Protein AF-A0AAJ4SG45-F1 (afdb_monomer)

Solvent-accessible surface area (backbone atoms only — not comparable to full-atom values): 6885 Å² total; per-residue (Å²): 107,72,67,54,49,76,38,44,65,58,52,51,52,53,49,50,54,51,49,50,54,50,52,58,59,45,56,76,80,43,56,72,70,58,48,49,66,66,44,48,61,58,52,53,54,48,51,53,52,52,51,50,48,47,28,74,75,44,30,73,44,46,67,62,42,49,54,52,51,50,54,53,52,51,54,46,51,52,36,50,51,52,29,53,54,33,42,75,75,33,97,87,46,52,52,61,65,37,58,52,49,43,56,51,51,54,53,54,48,51,56,50,38,60,72,73,34,36,57,73,83,76,78,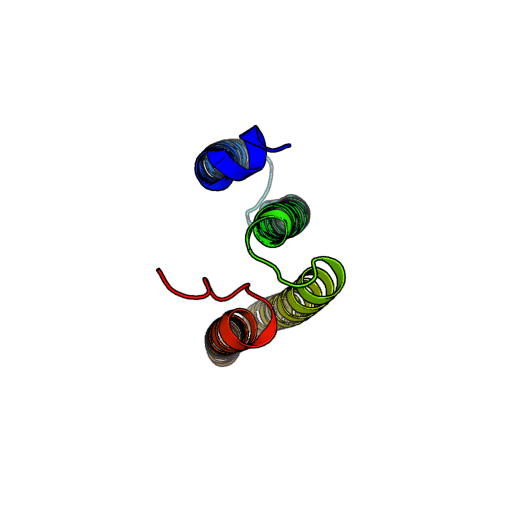131

Structure (mmCIF, N/CA/C/O backbone):
data_AF-A0AAJ4SG45-F1
#
_entry.id   AF-A0AAJ4SG45-F1
#
loop_
_atom_site.group_PDB
_atom_site.id
_atom_site.type_symbol
_atom_site.label_atom_id
_atom_site.label_alt_id
_atom_site.label_comp_id
_atom_site.label_asym_id
_atom_site.label_entity_id
_atom_site.label_seq_id
_atom_site.pdbx_PDB_ins_code
_atom_site.Cartn_x
_atom_site.Cartn_y
_atom_site.Cartn_z
_atom_site.occupancy
_atom_site.B_iso_or_equiv
_atom_site.auth_seq_id
_atom_site.auth_comp_id
_atom_site.auth_asym_id
_atom_site.auth_atom_id
_atom_site.pdbx_PDB_model_num
ATOM 1 N N . MET A 1 1 ? -20.850 8.122 1.805 1.00 72.38 1 MET A N 1
ATOM 2 C CA . MET A 1 1 ? -19.739 7.637 2.663 1.00 72.38 1 MET A CA 1
ATOM 3 C C . MET A 1 1 ? -19.999 6.237 3.229 1.00 72.38 1 MET A C 1
ATOM 5 O O . MET A 1 1 ? -19.230 5.345 2.912 1.00 72.38 1 MET A O 1
ATOM 9 N N . LYS A 1 2 ? -21.105 5.985 3.954 1.00 76.31 2 LYS A N 1
ATOM 10 C CA . LYS A 1 2 ? -21.444 4.632 4.463 1.00 76.31 2 LYS A CA 1
ATOM 11 C C . LYS A 1 2 ? -21.520 3.541 3.377 1.00 76.31 2 LYS A C 1
ATOM 13 O O . LYS A 1 2 ? -21.013 2.449 3.580 1.00 76.31 2 LYS A O 1
ATOM 18 N N . GLN A 1 3 ? -22.089 3.851 2.207 1.00 78.69 3 GLN A N 1
ATOM 19 C CA . GLN A 1 3 ? -22.107 2.928 1.059 1.00 78.69 3 GLN A CA 1
ATOM 20 C C . GLN A 1 3 ? -20.704 2.625 0.501 1.00 78.69 3 GLN A C 1
ATOM 22 O O . GLN A 1 3 ? -20.449 1.494 0.112 1.00 78.69 3 GLN A O 1
ATOM 27 N N . LEU A 1 4 ? -19.788 3.605 0.495 1.00 78.31 4 LEU A N 1
ATOM 28 C CA . LEU A 1 4 ? -18.404 3.411 0.031 1.00 78.31 4 LEU A CA 1
ATOM 29 C C . LEU A 1 4 ? -17.605 2.516 0.981 1.00 78.31 4 LEU A C 1
ATOM 31 O O . LEU A 1 4 ? -16.824 1.694 0.523 1.00 78.31 4 LEU A O 1
ATOM 35 N N . ILE A 1 5 ? -17.827 2.657 2.290 1.00 80.88 5 ILE A N 1
ATOM 36 C CA . ILE A 1 5 ? -17.226 1.790 3.312 1.00 80.88 5 ILE A CA 1
ATOM 37 C C . ILE A 1 5 ? -17.750 0.356 3.147 1.00 80.88 5 ILE A C 1
ATOM 39 O O . ILE A 1 5 ? -16.961 -0.574 3.029 1.00 80.88 5 ILE A O 1
ATOM 43 N N . LYS A 1 6 ? -19.074 0.186 3.015 1.00 84.94 6 LYS A N 1
ATOM 44 C CA . LYS A 1 6 ? -19.703 -1.130 2.815 1.00 84.94 6 LYS A CA 1
ATOM 45 C C . LYS A 1 6 ? -19.234 -1.829 1.532 1.00 84.94 6 LYS A C 1
ATOM 47 O O . LYS A 1 6 ? -19.050 -3.038 1.523 1.00 84.94 6 LYS A O 1
ATOM 52 N N . ASN A 1 7 ? -19.026 -1.068 0.459 1.00 88.81 7 ASN A N 1
ATOM 53 C CA . ASN A 1 7 ? -18.599 -1.587 -0.842 1.00 88.81 7 ASN A CA 1
ATOM 54 C C . ASN A 1 7 ? -17.087 -1.417 -1.080 1.00 88.81 7 ASN A C 1
ATOM 56 O O . ASN A 1 7 ? -16.646 -1.381 -2.229 1.00 88.81 7 ASN A O 1
ATOM 60 N N . ARG A 1 8 ? -16.279 -1.294 -0.017 1.00 85.25 8 ARG A N 1
ATOM 61 C CA . ARG A 1 8 ? -14.827 -1.045 -0.092 1.00 85.25 8 ARG A CA 1
ATOM 62 C C . ARG A 1 8 ? -14.092 -2.084 -0.941 1.00 85.25 8 ARG A C 1
ATOM 64 O O . ARG A 1 8 ? -13.189 -1.733 -1.701 1.00 85.25 8 ARG A O 1
ATOM 71 N N . GLU A 1 9 ? -14.475 -3.353 -0.830 1.00 85.81 9 GLU A N 1
ATOM 72 C CA . GLU A 1 9 ? -13.885 -4.440 -1.622 1.00 85.81 9 GLU A CA 1
ATOM 73 C C . GLU A 1 9 ? -14.237 -4.316 -3.102 1.00 85.81 9 GLU A C 1
ATOM 75 O O . GLU A 1 9 ? -13.341 -4.333 -3.941 1.00 85.81 9 GLU A O 1
ATOM 80 N N . LEU A 1 10 ? -15.512 -4.073 -3.421 1.00 89.00 10 LEU A N 1
ATOM 81 C CA . LEU A 1 10 ? -15.961 -3.842 -4.794 1.00 89.00 10 LEU A CA 1
ATOM 82 C C . LEU A 1 10 ? -15.239 -2.642 -5.420 1.00 89.00 10 LEU A C 1
ATOM 84 O O . LEU A 1 10 ? -14.761 -2.728 -6.546 1.00 89.00 10 LEU A O 1
ATOM 88 N N . LEU A 1 11 ? -15.100 -1.545 -4.673 1.00 89.12 11 LEU A N 1
ATOM 89 C CA . LEU A 1 11 ? -14.363 -0.359 -5.109 1.00 89.12 11 LEU A CA 1
ATOM 90 C C . LEU A 1 11 ? -12.886 -0.676 -5.384 1.00 89.12 11 LEU A C 1
ATOM 92 O O . LEU A 1 11 ? -12.327 -0.178 -6.355 1.00 89.12 11 LEU A O 1
ATOM 96 N N . THR A 1 12 ? -12.273 -1.542 -4.573 1.00 88.69 12 THR A N 1
ATOM 97 C CA . THR A 1 12 ? -10.900 -2.018 -4.800 1.00 88.69 12 THR A CA 1
ATOM 98 C C . THR A 1 12 ? -10.801 -2.830 -6.086 1.00 88.69 12 THR A C 1
ATOM 100 O O . THR A 1 12 ? -9.911 -2.578 -6.892 1.00 88.69 12 THR A O 1
ATOM 103 N N . VAL A 1 13 ? -11.727 -3.763 -6.312 1.00 90.50 13 VAL A N 1
ATOM 104 C CA . VAL A 1 13 ? -11.753 -4.593 -7.524 1.00 90.50 13 VAL A CA 1
ATOM 105 C C . VAL A 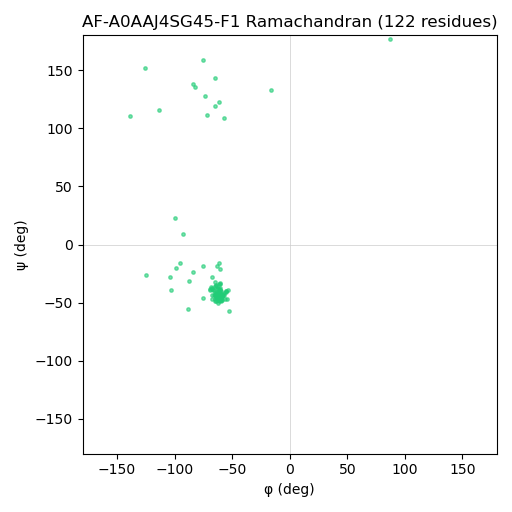1 13 ? -11.939 -3.729 -8.770 1.00 90.50 13 VAL A C 1
ATOM 107 O O . VAL A 1 13 ? -11.148 -3.826 -9.704 1.00 90.50 13 VAL A O 1
ATOM 110 N N . VAL A 1 14 ? -12.933 -2.837 -8.766 1.00 92.44 14 VAL A N 1
ATOM 111 C CA . VAL A 1 14 ? -13.203 -1.922 -9.886 1.00 92.44 14 VAL A CA 1
ATOM 112 C C . VAL A 1 14 ? -11.988 -1.046 -10.177 1.00 92.44 14 VAL A C 1
ATOM 114 O O . VAL A 1 14 ? -11.594 -0.913 -11.333 1.00 92.44 14 VAL A O 1
ATOM 117 N N . PHE A 1 15 ? -11.352 -0.494 -9.143 1.00 92.06 15 PHE A N 1
ATOM 118 C CA .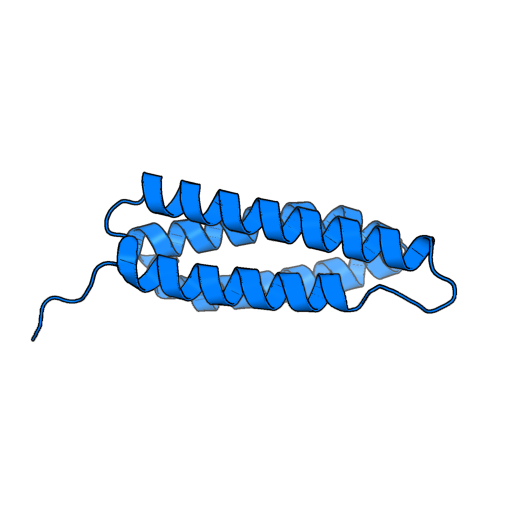 PHE A 1 15 ? -10.142 0.300 -9.317 1.00 92.06 15 PHE A CA 1
ATOM 119 C C . PHE A 1 15 ? -9.003 -0.515 -9.937 1.00 92.06 15 PHE A C 1
ATOM 121 O O . PHE A 1 15 ? -8.389 -0.052 -10.891 1.00 92.06 15 PHE A O 1
ATOM 128 N N . VAL A 1 16 ? -8.748 -1.739 -9.465 1.00 90.44 16 VAL A N 1
ATOM 129 C CA . VAL A 1 16 ? -7.715 -2.616 -10.046 1.00 90.44 16 VAL A CA 1
ATOM 130 C C . VAL A 1 16 ? -7.996 -2.899 -11.523 1.00 90.44 16 VAL A C 1
ATOM 132 O O . VAL A 1 16 ? -7.080 -2.802 -12.335 1.00 90.44 16 VAL A O 1
ATOM 135 N N . PHE A 1 17 ? -9.248 -3.171 -11.901 1.00 92.88 17 PHE A N 1
ATOM 136 C CA . PHE A 1 17 ? -9.623 -3.354 -13.308 1.00 92.88 17 PHE A CA 1
ATOM 137 C C . PHE A 1 17 ? -9.349 -2.110 -14.158 1.00 92.88 17 PHE A C 1
ATOM 139 O O . PHE A 1 17 ? -8.777 -2.223 -15.243 1.00 92.88 17 PHE A O 1
ATOM 146 N N . ILE A 1 18 ? -9.707 -0.924 -13.657 1.00 93.50 18 ILE A N 1
ATOM 147 C CA . ILE A 1 18 ? -9.418 0.347 -14.333 1.00 93.50 18 ILE A CA 1
ATOM 148 C C . ILE A 1 18 ? -7.906 0.532 -14.488 1.00 93.50 18 ILE A C 1
ATOM 150 O O . ILE A 1 18 ? -7.440 0.866 -15.574 1.00 93.50 18 ILE A O 1
ATOM 154 N N . MET A 1 19 ? -7.133 0.263 -13.434 1.00 92.00 19 MET A N 1
ATOM 155 C CA . MET A 1 19 ? -5.677 0.388 -13.465 1.00 92.00 19 MET A CA 1
ATOM 156 C C . MET A 1 19 ? -5.038 -0.566 -14.470 1.00 92.00 19 MET A C 1
ATOM 158 O O . MET A 1 19 ? -4.156 -0.142 -15.204 1.00 92.00 19 MET A O 1
ATOM 162 N N . ILE A 1 20 ? -5.505 -1.813 -14.566 1.00 92.00 20 ILE A N 1
ATOM 163 C CA . ILE A 1 20 ? -5.039 -2.759 -15.591 1.00 92.00 20 ILE A CA 1
ATOM 164 C C . ILE A 1 20 ? -5.322 -2.207 -16.992 1.00 92.00 20 ILE A C 1
ATOM 166 O O . ILE A 1 20 ? -4.428 -2.206 -17.836 1.00 92.00 20 ILE A O 1
ATOM 170 N N . GLY A 1 21 ? -6.530 -1.690 -17.236 1.00 93.31 21 GLY A N 1
ATOM 171 C CA . GLY A 1 21 ? -6.877 -1.063 -18.514 1.00 93.31 21 GLY A CA 1
ATOM 172 C C . GLY A 1 21 ? -5.970 0.123 -18.857 1.00 93.31 21 GLY A C 1
ATOM 173 O O . GLY A 1 21 ? -5.475 0.217 -19.980 1.00 93.31 21 GLY A O 1
ATOM 174 N N . ILE A 1 22 ? -5.690 0.988 -17.878 1.00 92.50 22 ILE A N 1
ATOM 175 C CA . ILE A 1 22 ? -4.768 2.122 -18.030 1.00 92.50 22 ILE A CA 1
ATOM 176 C C . ILE A 1 22 ? -3.340 1.633 -18.308 1.00 92.50 22 ILE A C 1
ATOM 178 O O . ILE A 1 22 ? -2.710 2.144 -19.228 1.00 92.50 22 ILE A O 1
ATOM 182 N N . CYS A 1 23 ? -2.837 0.630 -17.578 1.00 91.50 23 CYS A N 1
ATOM 183 C CA . CYS A 1 23 ? -1.520 0.031 -17.826 1.00 91.50 23 CYS A CA 1
ATOM 184 C C . CYS A 1 23 ? -1.397 -0.481 -19.264 1.00 91.50 23 CYS A C 1
ATOM 186 O O . CYS A 1 23 ? -0.396 -0.215 -19.921 1.00 91.50 23 CYS A O 1
ATOM 188 N N . LEU A 1 24 ? -2.406 -1.213 -19.749 1.00 92.56 24 LEU A N 1
ATOM 189 C CA . LEU A 1 24 ? -2.412 -1.777 -21.100 1.00 92.56 24 LEU A CA 1
ATOM 190 C C . LEU A 1 24 ? -2.413 -0.679 -22.165 1.00 92.56 24 LEU A C 1
ATOM 192 O O . LEU A 1 24 ? -1.669 -0.773 -23.137 1.00 92.56 24 LEU A O 1
ATOM 196 N N . LEU A 1 25 ? -3.205 0.376 -21.963 1.00 93.31 25 LEU A N 1
ATOM 197 C CA . LEU A 1 25 ? -3.269 1.506 -22.886 1.00 93.31 25 LEU A CA 1
ATOM 198 C C . LEU A 1 25 ? -1.964 2.310 -22.893 1.00 93.31 25 LEU A C 1
ATOM 200 O O . LEU A 1 25 ? -1.463 2.644 -23.962 1.00 93.31 25 LEU A O 1
ATOM 204 N N . LEU A 1 26 ? -1.381 2.579 -21.722 1.00 91.50 26 LEU A N 1
ATOM 205 C CA . LEU A 1 26 ? -0.075 3.237 -21.611 1.00 91.50 26 LEU A CA 1
ATOM 206 C C . LEU A 1 26 ? 1.051 2.377 -22.196 1.00 91.50 26 LEU A C 1
ATOM 208 O O . LEU A 1 26 ? 1.980 2.927 -22.779 1.00 91.50 26 LEU A O 1
ATOM 212 N N . GLY A 1 27 ? 0.942 1.049 -22.110 1.00 91.06 27 GLY A N 1
ATOM 213 C CA . GLY A 1 27 ? 1.871 0.094 -22.721 1.00 91.06 27 GLY A CA 1
ATOM 214 C C . GLY A 1 27 ? 1.960 0.167 -24.243 1.00 91.06 27 GLY A C 1
ATOM 215 O O . GLY A 1 27 ? 2.933 -0.319 -24.808 1.00 91.06 27 GLY A O 1
ATOM 216 N N . LEU A 1 28 ? 0.999 0.814 -24.911 1.00 93.62 28 LEU A N 1
ATOM 217 C CA . LEU A 1 28 ? 1.082 1.097 -26.347 1.00 93.62 28 LEU A CA 1
ATOM 218 C C . LEU A 1 28 ? 2.049 2.247 -26.673 1.00 93.62 28 LEU A C 1
ATOM 220 O O . LEU A 1 28 ? 2.464 2.378 -27.821 1.00 93.62 28 LEU A O 1
ATOM 224 N N . PHE A 1 29 ? 2.389 3.086 -25.688 1.00 92.75 29 PHE A N 1
ATOM 225 C CA . PHE A 1 29 ? 3.143 4.329 -25.892 1.00 92.75 29 PHE A CA 1
ATOM 226 C C . PHE A 1 29 ? 4.416 4.431 -25.044 1.00 92.75 29 PHE A C 1
ATOM 228 O O . PHE A 1 29 ? 5.330 5.165 -25.415 1.00 92.75 29 PHE A O 1
ATOM 235 N N . LEU A 1 30 ? 4.467 3.748 -23.899 1.00 92.50 30 LEU A N 1
ATOM 236 C CA . LEU A 1 30 ? 5.505 3.898 -22.882 1.00 92.50 30 LEU A CA 1
ATOM 237 C C . LEU A 1 30 ? 6.155 2.557 -22.536 1.00 92.50 30 LEU A C 1
ATOM 239 O O . LEU A 1 30 ? 5.516 1.506 -22.564 1.00 92.50 30 LEU A O 1
ATOM 243 N N . ASN A 1 31 ? 7.419 2.614 -22.117 1.00 88.25 31 ASN A N 1
ATOM 244 C CA . ASN A 1 31 ? 8.118 1.454 -21.566 1.00 88.25 31 ASN A CA 1
ATOM 245 C C . ASN A 1 31 ? 7.652 1.157 -20.133 1.00 88.25 31 ASN A C 1
ATOM 247 O O . ASN A 1 31 ? 7.183 2.043 -19.417 1.00 88.25 31 ASN A O 1
ATOM 251 N N . LEU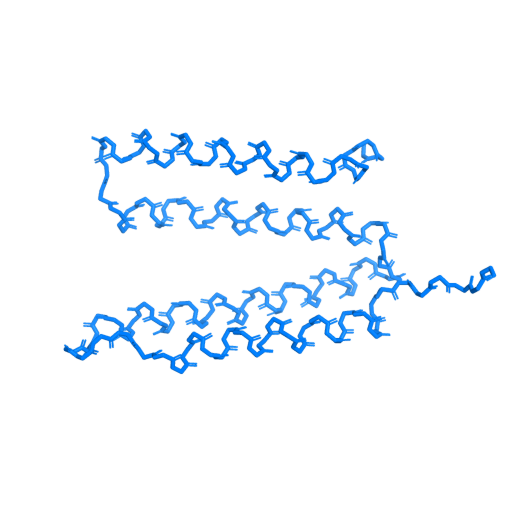 A 1 32 ? 7.850 -0.082 -19.675 1.00 80.25 32 LEU A N 1
ATOM 252 C CA . LEU A 1 32 ? 7.397 -0.552 -18.358 1.00 80.25 32 LEU A CA 1
ATOM 253 C C . LEU A 1 32 ? 7.868 0.338 -17.192 1.00 80.25 32 LEU A C 1
ATOM 255 O O . LEU A 1 32 ? 7.086 0.631 -16.291 1.00 80.25 32 LEU A O 1
ATOM 259 N N . GLU A 1 33 ? 9.106 0.836 -17.234 1.00 79.88 33 GLU A N 1
ATOM 260 C CA . GLU A 1 33 ? 9.639 1.760 -16.222 1.00 79.88 33 GLU A CA 1
ATOM 261 C C . GLU A 1 33 ? 8.857 3.083 -16.163 1.00 79.88 33 GLU A C 1
ATOM 263 O O . GLU A 1 33 ? 8.485 3.552 -15.088 1.00 79.88 33 GLU A O 1
ATOM 268 N N . GLN A 1 34 ? 8.538 3.663 -17.323 1.00 83.06 34 GLN A N 1
ATOM 269 C CA . GLN A 1 34 ? 7.773 4.910 -17.424 1.00 83.06 34 GLN A CA 1
ATOM 270 C C . GLN A 1 34 ? 6.328 4.719 -16.948 1.00 83.06 34 GLN A C 1
ATOM 272 O O . GLN A 1 34 ? 5.778 5.588 -16.268 1.00 83.06 34 GLN A O 1
ATOM 277 N N . ILE A 1 35 ? 5.729 3.563 -17.251 1.00 87.44 35 ILE A N 1
ATOM 278 C CA . ILE A 1 35 ? 4.399 3.186 -16.758 1.00 87.44 35 ILE A CA 1
ATOM 279 C C . ILE A 1 35 ? 4.408 3.098 -15.231 1.00 87.44 35 ILE A C 1
ATOM 281 O O . ILE A 1 35 ? 3.531 3.670 -14.587 1.00 87.44 35 ILE A O 1
ATOM 285 N N . LEU A 1 36 ? 5.408 2.439 -14.637 1.00 81.75 36 LEU A N 1
ATOM 286 C CA . LEU A 1 36 ? 5.538 2.322 -13.182 1.00 81.75 36 LEU A CA 1
ATOM 287 C C . LEU A 1 36 ? 5.682 3.689 -12.507 1.00 81.75 36 LEU A C 1
ATOM 289 O O . LEU A 1 36 ? 5.004 3.953 -11.512 1.00 81.75 36 LEU A O 1
ATOM 293 N N . ILE A 1 37 ? 6.507 4.577 -13.064 1.00 82.88 37 ILE A N 1
ATOM 294 C CA . ILE A 1 37 ? 6.666 5.948 -12.558 1.00 82.88 37 ILE A CA 1
ATOM 295 C C . ILE A 1 37 ? 5.338 6.713 -12.630 1.00 82.88 37 ILE A C 1
ATOM 297 O O . ILE A 1 37 ? 4.980 7.395 -11.673 1.00 82.88 37 ILE A O 1
ATOM 301 N N . CYS A 1 38 ? 4.582 6.571 -13.722 1.00 86.00 38 CYS A N 1
ATOM 302 C CA . CYS A 1 38 ? 3.295 7.245 -13.909 1.00 86.00 38 CYS A CA 1
ATOM 303 C C . CYS A 1 38 ? 2.199 6.708 -12.972 1.00 86.00 38 CYS A C 1
ATOM 305 O O . CYS A 1 38 ? 1.398 7.470 -12.430 1.00 86.00 38 CYS A O 1
ATOM 307 N N . ILE A 1 39 ? 2.171 5.393 -12.753 1.00 87.56 39 ILE A N 1
ATOM 308 C CA . ILE A 1 39 ? 1.102 4.708 -12.022 1.00 87.56 39 ILE A CA 1
ATOM 309 C C . ILE A 1 39 ? 1.347 4.672 -10.513 1.00 87.56 39 ILE A C 1
ATOM 311 O O . ILE A 1 39 ? 0.385 4.715 -9.740 1.00 87.56 39 ILE A O 1
ATOM 315 N N . SER A 1 40 ? 2.605 4.627 -10.066 1.00 84.00 40 SER A N 1
ATOM 316 C CA . SER A 1 40 ? 2.916 4.502 -8.636 1.00 84.00 40 SER A CA 1
ATOM 317 C C . SER A 1 40 ? 2.272 5.583 -7.751 1.00 84.00 40 SER A C 1
ATOM 319 O O . SER A 1 40 ? 1.708 5.206 -6.721 1.00 84.00 40 SER A O 1
ATOM 321 N N . PRO A 1 41 ? 2.213 6.881 -8.125 1.00 84.19 41 PRO A N 1
ATOM 322 C CA . PRO A 1 41 ? 1.579 7.898 -7.287 1.00 84.19 41 PRO A CA 1
ATOM 323 C C . PRO A 1 41 ? 0.070 7.669 -7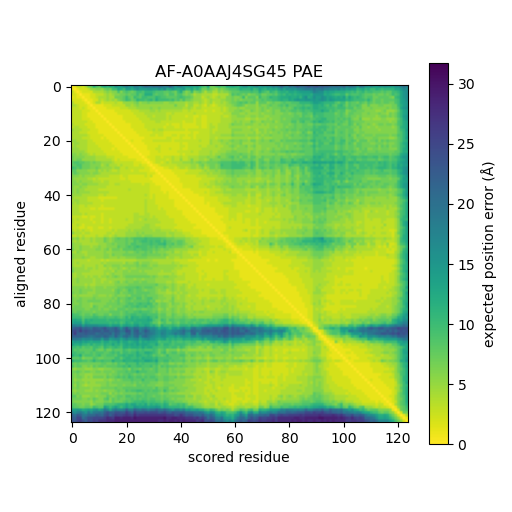.163 1.00 84.19 41 PRO A C 1
ATOM 325 O O . PRO A 1 41 ? -0.494 7.811 -6.079 1.00 84.19 41 PRO A O 1
ATOM 328 N N . VAL A 1 42 ? -0.580 7.256 -8.257 1.00 89.12 42 VAL A N 1
ATOM 329 C CA . VAL A 1 42 ? -2.018 6.950 -8.288 1.00 89.12 42 VAL A CA 1
ATOM 330 C C . VAL A 1 42 ? -2.328 5.765 -7.374 1.00 89.12 42 VAL A C 1
ATOM 332 O O . VAL A 1 42 ? -3.279 5.820 -6.591 1.00 89.12 42 VAL A O 1
ATOM 335 N N . LEU A 1 43 ? -1.492 4.722 -7.409 1.00 87.50 43 LEU A N 1
ATOM 336 C CA . LEU A 1 43 ? -1.615 3.573 -6.511 1.00 87.50 43 LEU A CA 1
ATOM 337 C C . LEU A 1 43 ? -1.433 3.971 -5.043 1.00 87.50 43 LEU A C 1
ATOM 339 O O . LEU A 1 43 ? -2.234 3.552 -4.210 1.00 87.50 43 LEU A O 1
ATOM 343 N N . ILE A 1 44 ? -0.433 4.797 -4.721 1.00 85.81 44 ILE A N 1
ATOM 344 C CA . ILE A 1 44 ? -0.176 5.254 -3.346 1.00 85.81 44 ILE A CA 1
ATOM 345 C C . ILE A 1 44 ? -1.377 6.035 -2.802 1.00 85.81 44 ILE A C 1
ATOM 347 O O . ILE A 1 44 ? -1.861 5.742 -1.706 1.00 85.81 44 ILE A O 1
ATOM 351 N N . ILE A 1 45 ? -1.903 6.989 -3.577 1.00 88.56 45 ILE A N 1
ATOM 352 C CA . ILE A 1 45 ? -3.075 7.784 -3.181 1.00 88.56 45 ILE A CA 1
ATOM 353 C C . ILE A 1 45 ? -4.282 6.870 -2.951 1.00 88.56 45 ILE A C 1
ATOM 355 O O . ILE A 1 45 ? -4.983 7.002 -1.944 1.00 88.56 45 ILE A O 1
ATOM 359 N N . PHE A 1 46 ? -4.511 5.914 -3.851 1.00 90.75 46 PHE A N 1
ATOM 360 C CA . PHE A 1 46 ? -5.620 4.979 -3.718 1.00 90.75 46 PHE A CA 1
ATOM 361 C C . PHE A 1 46 ? -5.481 4.067 -2.493 1.00 90.75 46 PHE A C 1
ATOM 363 O O . PHE A 1 46 ? -6.456 3.864 -1.766 1.00 90.75 46 PHE A O 1
ATOM 370 N N . MET A 1 47 ? -4.277 3.555 -2.216 1.00 87.38 47 MET A N 1
ATOM 371 C CA . MET A 1 47 ? -4.006 2.765 -1.012 1.00 87.38 47 MET A CA 1
ATOM 372 C C . MET A 1 47 ? -4.298 3.572 0.255 1.00 87.38 47 MET A C 1
ATOM 374 O O . MET A 1 47 ? -5.017 3.087 1.129 1.00 87.38 47 MET A O 1
ATOM 378 N N . MET A 1 48 ? -3.845 4.828 0.325 1.00 89.31 48 MET A N 1
ATOM 379 C CA . MET A 1 48 ? -4.147 5.714 1.454 1.00 89.31 48 MET A CA 1
ATOM 380 C C . MET A 1 48 ? -5.646 5.982 1.608 1.00 89.31 48 MET A C 1
ATOM 382 O O . MET A 1 48 ? -6.162 5.994 2.727 1.00 89.31 48 MET A O 1
ATOM 386 N N . PHE A 1 49 ? -6.364 6.177 0.502 1.00 90.00 49 PHE A N 1
ATOM 387 C CA . PHE A 1 49 ? -7.814 6.357 0.528 1.00 90.00 49 PHE A CA 1
ATOM 388 C C . PHE A 1 49 ? -8.537 5.101 1.035 1.00 90.00 49 PHE A C 1
ATOM 390 O O . PHE A 1 49 ? -9.444 5.195 1.864 1.00 90.00 49 PHE A O 1
ATOM 397 N N . ARG A 1 50 ? -8.114 3.914 0.592 1.00 88.94 50 ARG A N 1
ATOM 398 C CA . ARG A 1 50 ? -8.663 2.634 1.058 1.00 88.94 50 ARG A CA 1
ATOM 399 C C . ARG A 1 50 ? -8.399 2.416 2.547 1.00 88.94 50 ARG A C 1
ATOM 401 O O . ARG A 1 50 ? -9.315 2.010 3.265 1.00 88.94 50 ARG A O 1
ATOM 408 N N . ASP A 1 51 ? -7.190 2.717 3.014 1.00 88.81 51 ASP A N 1
ATOM 409 C CA . ASP A 1 51 ? -6.847 2.674 4.436 1.00 88.81 51 ASP A CA 1
ATOM 410 C C . ASP A 1 51 ? -7.716 3.641 5.236 1.00 88.81 51 ASP A C 1
ATOM 412 O O . ASP A 1 51 ? -8.253 3.272 6.277 1.00 88.81 51 ASP A O 1
ATOM 416 N N . TRP A 1 52 ? -7.947 4.848 4.725 1.00 90.06 52 TRP A N 1
ATOM 417 C CA . TRP A 1 52 ? -8.846 5.806 5.358 1.00 90.06 52 TRP A CA 1
ATOM 418 C C . TRP A 1 52 ? -10.280 5.286 5.472 1.00 90.06 52 TRP A C 1
ATOM 420 O O . TRP A 1 52 ? -10.871 5.370 6.551 1.00 90.06 52 TRP A O 1
ATOM 430 N N . LEU A 1 53 ? -10.822 4.677 4.411 1.00 88.69 53 LEU A N 1
ATOM 431 C CA . LEU A 1 53 ? -12.138 4.032 4.460 1.00 88.69 53 LEU A CA 1
ATOM 432 C C . LEU A 1 53 ? -12.185 2.909 5.503 1.00 88.69 53 LEU A C 1
ATOM 434 O O . LEU A 1 53 ? -13.176 2.798 6.224 1.00 88.69 53 LEU A O 1
ATOM 438 N N . LYS A 1 54 ? -11.117 2.111 5.622 1.00 87.38 54 LYS A N 1
ATOM 439 C CA . LYS A 1 54 ? -10.994 1.081 6.664 1.00 87.38 54 LYS A CA 1
ATOM 440 C C . LYS A 1 54 ? -10.963 1.682 8.066 1.00 87.38 54 LYS A C 1
ATOM 442 O O . LYS A 1 54 ? -11.679 1.224 8.955 1.00 87.38 54 LYS A O 1
ATOM 447 N N . GLY A 1 55 ? -10.186 2.743 8.255 1.00 87.50 55 GLY A N 1
ATOM 448 C CA . GLY A 1 55 ? -10.062 3.428 9.535 1.00 87.50 55 GLY A CA 1
ATOM 449 C C . GLY A 1 55 ? -11.382 4.024 10.030 1.00 87.50 55 GLY A C 1
ATOM 450 O O . GLY A 1 55 ? -11.636 4.011 11.231 1.00 87.50 55 GLY A O 1
ATOM 451 N N . GLN A 1 56 ? -12.246 4.506 9.132 1.00 87.94 56 GLN A N 1
ATOM 452 C CA . GLN A 1 56 ? -13.565 5.046 9.502 1.00 87.94 56 GLN A CA 1
ATOM 453 C C . GLN A 1 56 ? -14.465 4.005 10.187 1.00 87.94 56 GLN A C 1
ATOM 455 O O . GLN A 1 56 ? -15.259 4.345 11.064 1.00 87.94 56 GLN A O 1
ATOM 460 N N . GLU A 1 57 ? -14.340 2.739 9.799 1.00 86.31 57 GLU A N 1
ATOM 461 C CA . GLU A 1 57 ? -15.137 1.636 10.333 1.00 86.31 57 GLU A CA 1
ATOM 462 C C . GLU A 1 57 ? -14.472 1.030 11.576 1.00 86.31 57 GLU A C 1
ATOM 464 O O . GLU A 1 57 ? -15.043 1.008 12.676 1.00 86.31 57 GLU A O 1
ATOM 469 N N . GLU A 1 58 ? -13.215 0.621 11.419 1.00 87.56 58 GLU A N 1
ATOM 470 C CA . GLU A 1 58 ? -12.551 -0.305 12.333 1.00 87.56 58 GLU A CA 1
ATOM 471 C C . GLU A 1 58 ? -11.642 0.398 13.358 1.00 87.56 58 GLU A C 1
ATOM 473 O O . GLU A 1 58 ? -11.353 -0.177 14.407 1.00 87.56 58 GLU A O 1
ATOM 478 N N . ALA A 1 59 ? -11.191 1.640 13.129 1.00 88.56 59 ALA A N 1
ATOM 479 C CA . ALA A 1 59 ? -10.183 2.261 13.996 1.00 88.56 59 ALA A CA 1
ATOM 480 C C . ALA A 1 59 ? -10.774 2.884 15.270 1.00 88.56 59 ALA A C 1
ATOM 482 O O . ALA A 1 59 ? -11.745 3.639 15.222 1.00 88.56 59 ALA A O 1
ATOM 483 N N . LYS A 1 60 ? -10.124 2.657 16.421 1.00 89.38 60 LYS A N 1
ATOM 484 C CA . LYS A 1 60 ? -10.441 3.326 17.700 1.00 89.38 60 LYS A CA 1
ATOM 485 C C . LYS A 1 60 ? -10.307 4.845 17.592 1.00 89.38 60 LYS A C 1
ATOM 487 O O . LYS A 1 60 ? -11.142 5.583 18.099 1.00 89.38 60 LYS A O 1
ATOM 492 N N . ASN A 1 61 ? -9.236 5.299 16.941 1.00 90.12 61 ASN A N 1
ATOM 493 C CA . ASN A 1 61 ? -8.962 6.703 16.671 1.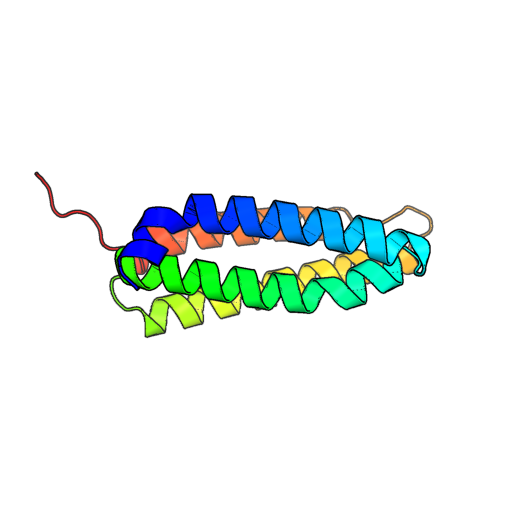00 90.12 61 ASN A CA 1
ATOM 494 C C . ASN A 1 61 ? -8.415 6.837 15.247 1.00 90.12 61 ASN A C 1
ATOM 496 O O . ASN A 1 61 ? -7.290 6.417 14.965 1.00 90.12 61 ASN A O 1
ATOM 500 N N . LEU A 1 62 ? -9.214 7.439 14.364 1.00 89.81 62 LEU A N 1
ATOM 501 C CA . LEU A 1 62 ? -8.897 7.569 12.944 1.00 89.81 62 LEU A CA 1
ATOM 502 C C . LEU A 1 62 ? -7.573 8.304 12.703 1.00 89.81 62 LEU A C 1
ATOM 504 O O . LEU A 1 62 ? -6.771 7.860 11.889 1.00 89.81 62 LEU A O 1
ATOM 508 N N . LYS A 1 63 ? -7.317 9.406 13.421 1.00 90.50 63 LYS A N 1
ATOM 509 C CA . LYS A 1 63 ? -6.109 10.220 13.220 1.00 90.50 63 LYS A CA 1
ATOM 510 C C . LYS A 1 63 ? -4.847 9.405 13.497 1.00 90.50 63 LYS A C 1
ATOM 512 O O . LYS A 1 63 ? -3.942 9.375 12.671 1.00 90.50 63 LYS A O 1
ATOM 517 N N . HIS A 1 64 ? -4.811 8.711 14.633 1.00 90.69 64 HIS A N 1
ATOM 518 C CA . HIS A 1 64 ? -3.658 7.898 15.021 1.00 90.69 64 HIS A CA 1
ATOM 519 C C . HIS A 1 64 ? -3.476 6.686 14.098 1.00 90.69 64 HIS A C 1
ATOM 521 O O . HIS A 1 64 ? -2.350 6.378 13.719 1.00 90.69 64 HIS A O 1
ATOM 527 N N . PHE A 1 65 ? -4.574 6.049 13.677 1.00 92.31 65 PHE A N 1
ATOM 528 C CA . PHE A 1 65 ? -4.537 4.961 12.696 1.00 92.31 65 PHE A CA 1
ATOM 529 C C . PHE A 1 65 ? -3.963 5.418 11.347 1.00 92.31 65 PHE A C 1
ATOM 531 O O . PHE A 1 65 ? -3.094 4.748 10.794 1.00 92.31 65 PHE A O 1
ATOM 538 N N . MET A 1 66 ? -4.386 6.580 10.841 1.00 93.00 66 MET A N 1
ATOM 539 C CA . MET A 1 66 ? -3.887 7.112 9.569 1.00 93.00 66 MET A CA 1
ATOM 540 C C . MET A 1 66 ? -2.410 7.498 9.631 1.00 93.00 66 MET A C 1
ATOM 542 O O . MET A 1 66 ? -1.677 7.225 8.685 1.00 93.00 66 MET A O 1
ATOM 546 N N . VAL A 1 67 ? -1.955 8.086 10.742 1.00 92.06 67 VAL A N 1
ATOM 547 C CA . VAL A 1 67 ? -0.527 8.389 10.949 1.00 92.06 67 VAL A CA 1
ATOM 548 C C . VAL A 1 67 ? 0.297 7.104 10.958 1.00 92.06 67 VAL A C 1
ATOM 550 O O . VAL A 1 67 ? 1.316 7.021 10.279 1.00 92.06 67 VAL A O 1
ATOM 553 N N . PHE A 1 68 ? -0.166 6.077 11.669 1.00 93.19 68 PHE A N 1
ATOM 554 C CA . PHE A 1 68 ? 0.494 4.775 11.697 1.00 93.19 68 PHE A CA 1
ATOM 555 C C . PHE A 1 68 ? 0.577 4.130 10.303 1.00 93.19 68 PHE A C 1
ATOM 557 O O . PHE A 1 68 ? 1.653 3.704 9.884 1.00 93.19 68 PHE A O 1
ATOM 564 N N . ARG A 1 69 ? -0.529 4.122 9.548 1.00 92.06 69 ARG A N 1
ATOM 565 C CA . ARG A 1 69 ? -0.566 3.626 8.162 1.00 92.06 69 ARG A CA 1
ATOM 566 C C . ARG A 1 69 ? 0.379 4.385 7.241 1.00 92.06 69 ARG A C 1
ATOM 568 O O . ARG A 1 69 ? 1.093 3.765 6.459 1.00 92.06 69 ARG A O 1
ATOM 575 N N . LEU A 1 70 ? 0.419 5.711 7.356 1.00 91.12 70 LEU A N 1
ATOM 576 C CA . LEU A 1 70 ? 1.331 6.545 6.580 1.00 91.12 70 LEU A CA 1
ATOM 577 C C . LEU A 1 70 ? 2.796 6.181 6.855 1.00 91.12 70 LEU A C 1
ATOM 579 O O . LEU A 1 70 ? 3.559 6.024 5.908 1.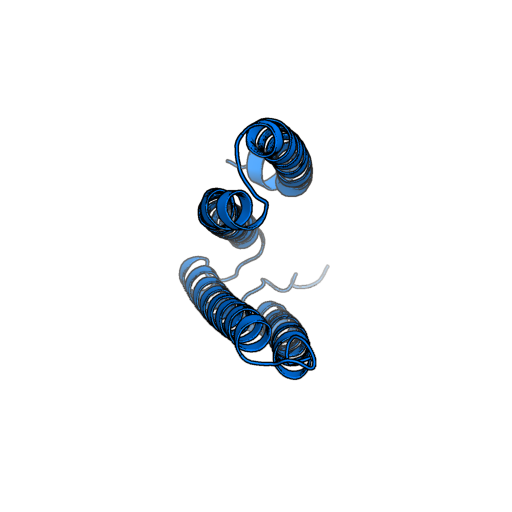00 91.12 70 LEU A O 1
ATOM 583 N N . ILE A 1 71 ? 3.176 5.986 8.122 1.00 92.12 71 ILE A N 1
ATOM 584 C CA . ILE A 1 71 ? 4.542 5.581 8.493 1.00 92.12 71 ILE A CA 1
ATOM 585 C C . ILE A 1 71 ? 4.898 4.230 7.861 1.00 92.12 71 ILE A C 1
ATOM 587 O O . ILE A 1 71 ? 5.963 4.107 7.259 1.00 92.12 71 ILE A O 1
ATOM 591 N N . ILE A 1 72 ? 4.005 3.237 7.938 1.00 91.69 72 ILE A N 1
ATOM 592 C CA . ILE A 1 72 ? 4.224 1.935 7.289 1.00 91.69 72 ILE A CA 1
ATOM 593 C C . ILE A 1 72 ? 4.421 2.106 5.780 1.00 91.69 72 ILE A C 1
ATOM 595 O O . ILE A 1 72 ? 5.375 1.565 5.226 1.00 91.69 72 ILE A O 1
ATOM 599 N N . ASN A 1 73 ? 3.553 2.876 5.121 1.00 88.75 73 ASN A N 1
ATOM 600 C CA . ASN A 1 73 ? 3.629 3.095 3.678 1.00 88.75 73 ASN A CA 1
ATOM 601 C C . ASN A 1 73 ? 4.933 3.797 3.266 1.00 88.75 73 ASN A C 1
ATOM 603 O O . ASN A 1 73 ? 5.522 3.425 2.255 1.00 88.75 73 ASN A O 1
ATOM 607 N N . ILE A 1 74 ? 5.434 4.746 4.066 1.00 90.69 74 ILE A N 1
ATOM 608 C CA . ILE A 1 74 ? 6.739 5.387 3.833 1.00 90.69 74 ILE A CA 1
ATOM 609 C C . ILE A 1 74 ? 7.873 4.360 3.927 1.00 90.69 74 ILE A C 1
ATOM 611 O O . ILE A 1 74 ? 8.727 4.322 3.045 1.00 90.69 74 ILE A O 1
ATOM 615 N N . ILE A 1 75 ? 7.874 3.499 4.950 1.00 91.25 75 ILE A N 1
ATOM 616 C CA . ILE A 1 75 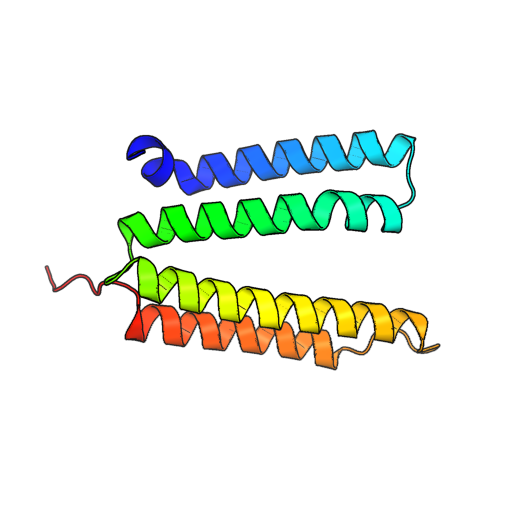? 8.904 2.457 5.107 1.00 91.25 75 ILE A CA 1
ATOM 617 C C . ILE A 1 75 ? 8.884 1.496 3.910 1.00 91.25 75 ILE A C 1
ATOM 619 O O . ILE A 1 75 ? 9.935 1.194 3.346 1.00 91.25 75 ILE A O 1
ATOM 623 N N . ILE A 1 76 ? 7.698 1.051 3.485 1.00 88.69 76 ILE A N 1
ATOM 624 C CA . ILE A 1 76 ? 7.533 0.183 2.309 1.00 88.69 76 ILE A CA 1
ATOM 625 C C . ILE A 1 76 ? 8.050 0.872 1.043 1.00 88.69 76 ILE A C 1
ATOM 627 O O . ILE A 1 76 ? 8.761 0.255 0.252 1.00 88.69 76 ILE A O 1
ATOM 631 N N . PHE A 1 77 ? 7.729 2.151 0.857 1.00 87.00 77 PHE A N 1
ATOM 632 C CA . PHE A 1 77 ? 8.175 2.922 -0.299 1.00 87.00 77 PHE A CA 1
ATOM 633 C C . PHE A 1 77 ? 9.703 3.050 -0.352 1.00 87.00 77 PHE A C 1
ATOM 635 O O . PHE A 1 77 ? 10.302 2.832 -1.404 1.00 87.00 77 PHE A O 1
ATOM 642 N N . VAL A 1 78 ? 10.349 3.315 0.789 1.00 90.12 78 VAL A N 1
ATOM 643 C CA 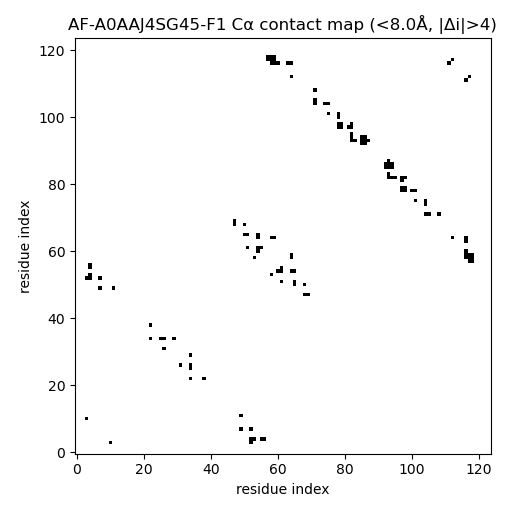. VAL A 1 78 ? 11.817 3.345 0.893 1.00 90.12 78 VAL A CA 1
ATOM 644 C C . VAL A 1 78 ? 12.421 1.984 0.539 1.00 90.12 78 VAL A C 1
ATOM 646 O O . VAL A 1 78 ? 13.378 1.926 -0.230 1.00 90.12 78 VAL A O 1
ATOM 649 N N . LEU A 1 79 ? 11.850 0.884 1.039 1.00 87.94 79 LEU A N 1
ATOM 650 C CA . LEU A 1 79 ? 12.310 -0.468 0.705 1.00 87.94 79 LEU A CA 1
ATOM 651 C C . LEU A 1 79 ? 12.145 -0.793 -0.786 1.00 87.94 79 LEU A C 1
ATOM 653 O O . LEU A 1 79 ? 13.042 -1.402 -1.366 1.00 87.94 79 LEU A O 1
ATOM 657 N N . MET A 1 80 ? 11.054 -0.353 -1.425 1.00 84.25 80 MET A N 1
ATOM 658 C CA . MET A 1 80 ? 10.881 -0.492 -2.877 1.00 84.25 80 MET A CA 1
ATOM 659 C C . MET A 1 80 ? 11.940 0.282 -3.659 1.00 84.25 80 MET A C 1
ATOM 661 O O . MET A 1 80 ? 12.513 -0.258 -4.601 1.00 84.25 80 MET A O 1
ATOM 665 N N . ILE A 1 81 ? 12.237 1.522 -3.265 1.00 85.19 81 ILE A N 1
ATOM 666 C CA . ILE A 1 81 ? 13.293 2.312 -3.906 1.00 85.19 81 ILE A CA 1
ATOM 667 C C . ILE A 1 81 ? 14.641 1.598 -3.777 1.00 85.19 81 ILE A C 1
ATOM 669 O O . ILE A 1 81 ? 15.337 1.432 -4.775 1.00 85.19 81 ILE A O 1
ATOM 673 N N . LEU A 1 82 ? 14.994 1.124 -2.579 1.00 87.19 82 LEU A N 1
ATOM 674 C CA . LEU A 1 82 ? 16.243 0.390 -2.353 1.00 87.19 82 LEU A CA 1
ATOM 675 C C . LEU A 1 82 ? 16.320 -0.897 -3.184 1.00 87.19 82 LEU A C 1
ATOM 677 O O . LEU A 1 82 ? 17.371 -1.199 -3.745 1.00 87.19 82 LEU A O 1
ATOM 681 N N . TYR A 1 83 ? 15.205 -1.618 -3.316 1.00 84.88 83 TYR A N 1
ATOM 682 C CA . TYR A 1 83 ? 15.109 -2.787 -4.187 1.00 84.88 83 TYR A CA 1
ATOM 683 C C . TYR A 1 83 ? 15.404 -2.424 -5.651 1.00 84.88 83 TYR A C 1
ATOM 685 O O . TYR A 1 83 ? 16.263 -3.055 -6.267 1.00 84.88 83 TYR A O 1
ATOM 693 N N . ILE A 1 84 ? 14.776 -1.366 -6.174 1.00 81.75 84 ILE A N 1
ATOM 694 C CA . ILE A 1 84 ? 14.989 -0.880 -7.546 1.00 81.75 84 ILE A CA 1
ATOM 695 C C . ILE A 1 84 ? 16.443 -0.428 -7.757 1.00 81.75 84 ILE A C 1
ATOM 697 O O . ILE A 1 84 ? 17.085 -0.817 -8.732 1.00 81.75 84 ILE A O 1
ATOM 701 N N . PHE A 1 85 ? 17.013 0.345 -6.831 1.00 84.25 85 PHE A N 1
ATOM 702 C CA . PHE A 1 85 ? 18.422 0.744 -6.919 1.00 84.25 85 PHE A CA 1
ATOM 703 C C . PHE A 1 85 ? 19.357 -0.465 -6.915 1.00 84.25 85 PHE A C 1
ATOM 705 O O . PHE A 1 85 ? 20.314 -0.501 -7.689 1.00 84.25 85 PHE A O 1
ATOM 712 N N . SER A 1 86 ? 19.054 -1.481 -6.102 1.00 83.94 86 SER A N 1
ATOM 713 C CA . SER A 1 86 ? 19.843 -2.710 -6.077 1.00 83.94 86 SER A CA 1
ATOM 714 C C . SER A 1 86 ? 19.787 -3.469 -7.402 1.00 83.94 86 SER A C 1
ATOM 716 O O . SER A 1 86 ? 20.813 -4.006 -7.801 1.00 83.94 86 SER A O 1
ATOM 718 N N . SER A 1 87 ? 18.659 -3.461 -8.129 1.00 78.06 87 SER A N 1
ATOM 719 C CA . SER A 1 87 ? 18.599 -4.074 -9.466 1.00 78.06 87 SER A CA 1
ATOM 720 C C . SER A 1 87 ? 19.442 -3.349 -10.513 1.00 78.06 87 SER A C 1
ATOM 722 O O . SER A 1 87 ? 19.903 -4.001 -11.440 1.00 78.06 87 SER A O 1
ATOM 724 N N . TYR A 1 88 ? 19.665 -2.037 -10.379 1.00 79.88 88 TYR A N 1
ATOM 725 C CA . TYR A 1 88 ? 20.490 -1.283 -11.333 1.00 79.88 88 TYR A CA 1
ATOM 726 C C . TYR A 1 88 ? 21.996 -1.352 -11.035 1.00 79.88 88 TYR A C 1
ATOM 728 O O . TYR A 1 88 ? 22.796 -1.126 -11.936 1.00 79.88 88 TYR A O 1
ATOM 736 N N . GLN A 1 89 ? 22.399 -1.628 -9.789 1.00 78.44 89 GLN A N 1
ATOM 737 C CA . GLN A 1 89 ? 23.817 -1.692 -9.389 1.00 78.44 89 GLN A CA 1
ATOM 738 C C . GLN A 1 89 ? 24.420 -3.103 -9.406 1.00 78.44 89 GLN A C 1
ATOM 740 O O . GLN A 1 89 ? 25.638 -3.241 -9.322 1.00 78.44 89 GLN A O 1
ATOM 745 N N . SER A 1 90 ? 23.591 -4.144 -9.449 1.00 66.56 90 SER A N 1
ATOM 746 C CA . SER A 1 90 ? 23.991 -5.530 -9.208 1.00 66.56 90 SER A CA 1
ATOM 747 C C . SER A 1 90 ? 23.864 -6.378 -10.473 1.00 66.56 90 SER A C 1
ATOM 749 O O . SER A 1 90 ? 22.749 -6.652 -10.918 1.00 66.56 90 SER A O 1
ATOM 751 N N . ASP A 1 91 ? 24.985 -6.885 -10.996 1.00 65.88 91 ASP A N 1
ATOM 752 C CA . ASP A 1 91 ? 24.988 -7.877 -12.088 1.00 65.88 91 ASP A CA 1
ATOM 753 C C . ASP A 1 91 ? 24.317 -9.206 -11.681 1.00 65.88 91 ASP A C 1
ATOM 755 O O . ASP A 1 91 ? 23.909 -9.996 -12.531 1.00 65.88 91 ASP A O 1
ATOM 759 N N . SER A 1 92 ? 24.172 -9.463 -10.375 1.00 67.62 92 SER A N 1
ATOM 760 C CA . SER A 1 92 ? 23.548 -10.668 -9.812 1.00 67.62 92 SER A CA 1
ATOM 761 C C . SER A 1 92 ? 22.050 -10.512 -9.515 1.00 67.62 92 SER A C 1
ATOM 763 O O . SER A 1 92 ? 21.437 -11.410 -8.932 1.00 67.62 92 SER A O 1
ATOM 765 N N . GLY A 1 93 ? 21.437 -9.408 -9.954 1.00 66.88 93 GLY A N 1
ATOM 766 C CA . GLY A 1 93 ? 20.017 -9.124 -9.766 1.00 66.88 93 GLY A CA 1
ATOM 767 C C . GLY A 1 93 ? 19.696 -8.426 -8.436 1.00 66.88 93 GLY A C 1
ATOM 768 O O . GLY A 1 93 ? 20.588 -8.158 -7.625 1.00 66.88 93 GLY A O 1
ATOM 769 N N . PRO A 1 94 ? 18.418 -8.074 -8.210 1.00 72.75 94 PRO A N 1
ATOM 770 C CA . PRO A 1 94 ? 18.003 -7.299 -7.047 1.00 72.75 94 PRO A CA 1
ATOM 771 C C . PRO A 1 94 ? 18.214 -8.046 -5.728 1.00 72.75 94 PRO A C 1
ATOM 773 O O . PRO A 1 94 ? 17.970 -9.249 -5.614 1.00 72.75 94 PRO A O 1
ATOM 776 N N . ASN A 1 95 ? 18.597 -7.308 -4.686 1.00 80.75 95 ASN A N 1
ATOM 777 C CA . ASN A 1 95 ? 18.858 -7.886 -3.375 1.00 80.75 95 ASN A CA 1
ATOM 778 C C . ASN A 1 95 ? 17.546 -8.313 -2.691 1.00 80.75 95 ASN A C 1
ATOM 780 O O . ASN A 1 95 ? 16.730 -7.488 -2.264 1.00 80.75 95 ASN A O 1
ATOM 784 N N . ILE A 1 96 ? 17.371 -9.629 -2.544 1.00 83.69 96 ILE A N 1
ATOM 785 C CA . ILE A 1 96 ? 16.173 -10.253 -1.967 1.00 83.69 96 ILE A CA 1
ATOM 786 C C . ILE A 1 96 ? 15.908 -9.838 -0.512 1.00 83.69 96 ILE A C 1
ATOM 788 O O . ILE A 1 96 ? 14.769 -9.910 -0.048 1.00 83.69 96 ILE A O 1
ATOM 792 N N . LEU A 1 97 ? 16.924 -9.346 0.209 1.00 86.94 97 LEU A N 1
ATOM 793 C CA . LEU A 1 97 ? 16.768 -8.847 1.577 1.00 86.94 97 LEU A CA 1
ATOM 794 C C . LEU A 1 97 ? 15.787 -7.671 1.658 1.00 86.94 97 LEU A C 1
ATOM 796 O O . LEU A 1 97 ? 15.042 -7.579 2.632 1.00 86.94 97 LEU A O 1
ATOM 800 N N . TYR A 1 98 ? 15.724 -6.809 0.638 1.00 85.81 98 TYR A N 1
ATOM 801 C CA . TYR A 1 98 ? 14.753 -5.709 0.615 1.00 85.81 98 TYR A CA 1
ATOM 802 C C . TYR A 1 98 ? 13.316 -6.222 0.455 1.00 85.81 98 TYR A C 1
ATOM 804 O O . TYR A 1 98 ? 12.402 -5.713 1.106 1.00 85.81 98 TYR A O 1
ATOM 812 N N . MET A 1 99 ? 13.125 -7.284 -0.335 1.00 81.75 99 MET A N 1
ATOM 813 C CA . MET A 1 99 ? 11.830 -7.957 -0.478 1.00 81.75 99 MET A CA 1
ATOM 814 C C . MET A 1 99 ? 11.402 -8.626 0.836 1.00 81.75 99 MET A C 1
ATOM 816 O O . MET A 1 99 ? 10.259 -8.478 1.266 1.00 81.75 99 MET A O 1
ATOM 820 N N . LEU A 1 100 ? 12.327 -9.303 1.525 1.00 88.81 100 LEU A N 1
ATOM 821 C CA . LEU A 1 100 ? 12.064 -9.882 2.848 1.00 88.81 100 LEU A CA 1
ATOM 822 C C . LEU A 1 100 ? 11.747 -8.806 3.894 1.00 88.81 100 LEU A C 1
ATOM 824 O O . LEU A 1 100 ? 10.818 -8.972 4.685 1.00 88.81 100 LEU A O 1
ATOM 828 N N . GLY A 1 101 ? 12.469 -7.683 3.867 1.00 87.88 101 GLY A N 1
ATOM 829 C CA . GLY A 1 101 ? 12.205 -6.531 4.727 1.00 87.88 101 GLY A CA 1
ATOM 830 C C . GLY A 1 101 ? 10.780 -6.006 4.562 1.00 87.88 101 GLY A C 1
ATOM 831 O O . GLY A 1 101 ? 10.105 -5.736 5.556 1.00 87.88 101 GLY A O 1
ATOM 832 N N . TRP A 1 102 ? 10.280 -5.945 3.326 1.00 86.25 102 TRP A N 1
ATOM 833 C CA . TRP A 1 102 ? 8.900 -5.545 3.053 1.00 86.25 102 TRP A CA 1
ATOM 834 C C . TRP A 1 102 ? 7.891 -6.500 3.711 1.00 86.25 102 TRP A C 1
ATOM 836 O O . TRP A 1 102 ? 6.993 -6.048 4.431 1.00 86.25 102 TRP A O 1
ATOM 846 N N . CYS A 1 103 ? 8.068 -7.814 3.552 1.00 87.38 103 CYS A N 1
ATOM 847 C CA . CYS A 1 103 ? 7.195 -8.812 4.178 1.00 87.38 103 CYS A CA 1
ATOM 848 C C . CYS A 1 103 ? 7.151 -8.665 5.707 1.00 87.38 103 CYS A C 1
ATOM 850 O O . CYS A 1 103 ? 6.073 -8.700 6.306 1.00 87.38 103 CYS A O 1
ATOM 852 N N . ILE A 1 104 ? 8.308 -8.445 6.335 1.00 91.69 104 ILE A N 1
ATOM 853 C CA . ILE A 1 104 ? 8.420 -8.255 7.787 1.00 91.69 104 ILE A CA 1
ATOM 854 C C . ILE A 1 104 ? 7.668 -6.996 8.233 1.00 91.69 104 ILE A C 1
ATOM 856 O O . ILE A 1 104 ? 6.907 -7.046 9.200 1.00 91.69 104 ILE A O 1
ATOM 860 N N . VAL A 1 105 ? 7.834 -5.878 7.521 1.00 92.00 105 VAL A N 1
ATOM 861 C CA . VAL A 1 105 ? 7.160 -4.611 7.847 1.00 92.00 105 VAL A CA 1
ATOM 862 C C . VAL A 1 105 ? 5.640 -4.750 7.753 1.00 92.00 105 VAL A C 1
ATOM 864 O O . VAL A 1 105 ? 4.941 -4.298 8.662 1.00 92.00 105 VAL A O 1
ATOM 867 N N . ILE A 1 106 ? 5.117 -5.416 6.715 1.00 90.00 106 ILE A N 1
ATOM 868 C CA . ILE A 1 106 ? 3.673 -5.687 6.601 1.00 90.00 106 ILE A CA 1
ATOM 869 C C . ILE A 1 106 ? 3.193 -6.531 7.783 1.00 90.00 106 ILE A C 1
ATOM 871 O O . ILE A 1 106 ? 2.177 -6.207 8.400 1.00 90.00 106 ILE A O 1
ATOM 875 N N . PHE A 1 107 ? 3.919 -7.601 8.108 1.00 91.88 107 PHE A N 1
ATOM 876 C CA . PHE A 1 107 ? 3.529 -8.533 9.161 1.00 91.88 107 PHE A CA 1
ATOM 877 C C . PHE A 1 107 ? 3.502 -7.870 10.544 1.00 91.88 107 PHE A C 1
ATOM 879 O O . PHE A 1 107 ? 2.506 -7.954 11.265 1.00 91.88 107 PHE A O 1
ATOM 886 N N . ILE A 1 108 ? 4.567 -7.149 10.899 1.00 92.19 108 ILE A N 1
ATOM 887 C CA . ILE A 1 108 ? 4.640 -6.395 12.156 1.00 92.19 108 ILE A CA 1
ATOM 888 C C . ILE A 1 108 ? 3.561 -5.309 12.178 1.00 92.19 108 ILE A C 1
ATOM 890 O O . ILE A 1 108 ? 2.868 -5.143 13.186 1.00 92.19 108 ILE A O 1
ATOM 894 N N . GLY A 1 109 ? 3.381 -4.604 11.059 1.00 90.25 109 GLY A N 1
ATOM 895 C CA . GLY A 1 109 ? 2.346 -3.594 10.892 1.00 90.25 109 GLY A CA 1
ATOM 896 C C . GLY A 1 109 ? 0.954 -4.141 11.197 1.00 90.25 109 GLY A C 1
ATOM 897 O O . GLY A 1 109 ? 0.229 -3.543 11.988 1.00 90.25 109 GLY A O 1
ATOM 898 N N . TYR A 1 110 ? 0.621 -5.316 10.662 1.00 90.50 110 TYR A N 1
ATOM 899 C CA . TYR A 1 110 ? -0.647 -6.003 10.914 1.00 90.50 110 TYR A CA 1
ATOM 900 C C . TYR A 1 110 ? -0.854 -6.346 12.399 1.00 90.50 110 TYR A C 1
ATOM 902 O O . TYR A 1 110 ? -1.928 -6.100 12.955 1.00 90.50 110 TYR A O 1
ATOM 910 N N . ILE A 1 111 ? 0.176 -6.867 13.074 1.00 91.38 111 ILE A N 1
ATOM 911 C CA . ILE A 1 111 ? 0.097 -7.202 14.506 1.00 91.38 111 ILE A CA 1
ATOM 912 C C . ILE A 1 111 ? -0.156 -5.946 15.349 1.00 91.38 111 ILE A C 1
ATOM 914 O O . ILE A 1 111 ? -1.031 -5.939 16.223 1.00 91.38 111 ILE A O 1
ATOM 918 N N . ILE A 1 112 ? 0.604 -4.878 15.100 1.00 91.06 112 ILE A N 1
ATOM 919 C CA . ILE A 1 112 ? 0.479 -3.614 15.834 1.00 91.06 112 ILE A CA 1
ATOM 920 C C . ILE A 1 112 ? -0.889 -2.976 15.565 1.00 91.06 112 ILE A C 1
ATOM 922 O O . ILE A 1 112 ? -1.556 -2.537 16.506 1.00 91.06 112 ILE A O 1
ATOM 926 N N . GLU A 1 113 ? -1.331 -2.968 14.308 1.00 90.12 113 GLU A N 1
ATOM 927 C CA . GLU A 1 113 ? -2.638 -2.465 13.888 1.00 90.12 113 GLU A CA 1
ATOM 928 C C . GLU A 1 113 ? -3.768 -3.105 14.699 1.00 90.12 113 GLU A C 1
ATOM 930 O O . GLU A 1 113 ? -4.514 -2.399 15.386 1.00 90.12 113 GLU A O 1
ATOM 935 N N . ASN A 1 114 ? -3.849 -4.438 14.682 1.00 88.62 114 ASN A N 1
ATOM 936 C CA . ASN A 1 114 ? -4.905 -5.183 15.365 1.00 88.62 114 ASN A CA 1
ATOM 937 C C . ASN A 1 114 ? -4.864 -5.004 16.884 1.00 88.62 114 ASN A C 1
ATOM 939 O O . ASN A 1 114 ? -5.905 -4.958 17.541 1.00 88.62 114 ASN A O 1
ATOM 943 N N . LYS A 1 115 ? -3.668 -4.902 17.472 1.00 89.56 115 LYS A N 1
ATOM 944 C CA . LYS A 1 115 ? -3.526 -4.778 18.926 1.00 89.56 115 LYS A CA 1
ATOM 945 C C . LYS A 1 115 ? -3.894 -3.380 19.422 1.00 89.56 115 LYS A C 1
ATOM 947 O O . LYS A 1 115 ? -4.621 -3.246 20.414 1.00 89.56 115 LYS A O 1
ATOM 952 N N . TYR A 1 116 ? -3.396 -2.344 18.755 1.00 88.88 116 TYR A N 1
ATOM 953 C CA . TYR A 1 116 ? -3.441 -0.978 19.273 1.00 88.88 116 TYR A CA 1
ATOM 954 C C . TYR A 1 116 ? -4.519 -0.122 18.610 1.00 88.88 116 TYR A C 1
ATOM 956 O O . TYR A 1 116 ? -5.219 0.601 19.323 1.00 88.88 116 TYR A O 1
ATOM 964 N N . PHE A 1 117 ? -4.726 -0.248 17.300 1.00 87.94 117 PHE A N 1
ATOM 965 C CA . PHE A 1 117 ? -5.500 0.725 16.527 1.00 87.94 117 PHE A CA 1
ATOM 966 C C . PHE A 1 117 ? -6.913 0.266 16.153 1.00 87.94 117 PHE A C 1
ATOM 968 O O . PHE A 1 117 ? -7.793 1.119 16.043 1.00 87.94 117 PHE A O 1
ATOM 975 N N . ILE A 1 118 ? -7.160 -1.038 16.013 1.00 88.81 118 ILE A N 1
ATOM 976 C CA . ILE A 1 118 ? -8.483 -1.587 15.671 1.00 88.81 118 ILE A CA 1
ATOM 977 C C . ILE A 1 118 ? -9.350 -1.750 16.923 1.00 88.81 118 ILE A C 1
ATOM 979 O O . ILE A 1 118 ? -8.870 -2.165 17.984 1.00 88.81 118 ILE A O 1
ATOM 983 N N . LYS A 1 119 ? -10.633 -1.390 16.823 1.00 87.25 119 LYS A N 1
ATOM 984 C CA . LYS A 1 119 ? -11.640 -1.641 17.860 1.00 87.25 119 LYS A CA 1
ATOM 985 C C . LYS A 1 119 ? -11.748 -3.151 18.045 1.00 87.25 119 LYS A C 1
ATOM 987 O O . LYS A 1 119 ? -12.043 -3.872 17.100 1.00 87.25 119 LYS A O 1
ATOM 992 N N . LYS A 1 120 ? -11.525 -3.632 19.265 1.00 75.94 120 LYS A N 1
ATOM 993 C CA . LYS A 1 120 ? -11.928 -4.996 19.600 1.00 75.94 120 LYS A CA 1
ATOM 994 C C . LYS A 1 120 ? -13.442 -4.972 19.729 1.00 75.94 120 LYS A C 1
ATOM 996 O O . LYS A 1 120 ? -13.949 -4.114 20.450 1.00 75.94 120 LYS A O 1
ATOM 1001 N N . GLU A 1 121 ? -14.149 -5.863 19.043 1.00 61.56 121 GLU A N 1
ATOM 1002 C CA . GLU A 1 121 ? -15.534 -6.136 19.414 1.00 61.56 121 GLU A CA 1
ATOM 1003 C C . GLU A 1 121 ? -15.513 -6.572 20.882 1.00 61.56 121 GLU A C 1
ATOM 1005 O O . GLU A 1 121 ? -14.954 -7.610 21.238 1.00 61.56 121 GLU A O 1
ATOM 1010 N N . SER A 1 122 ? -16.012 -5.713 21.771 1.00 46.00 122 SER A N 1
ATOM 1011 C CA . SER A 1 122 ? -16.344 -6.139 23.122 1.00 46.00 122 SER A CA 1
ATOM 1012 C C . SER A 1 122 ? -17.485 -7.137 22.976 1.00 46.00 122 SER A C 1
ATOM 1014 O O . SER A 1 122 ? -18.515 -6.768 22.417 1.00 46.00 122 SER A O 1
ATOM 1016 N N . GLY A 1 123 ? -17.232 -8.368 23.422 1.00 44.06 123 GLY A N 1
ATOM 1017 C CA . GLY A 1 123 ? -18.089 -9.551 23.370 1.00 44.06 123 GLY A CA 1
ATOM 1018 C C . GLY A 1 123 ? -19.576 -9.339 23.083 1.00 44.06 123 GLY A C 1
ATOM 1019 O O . GLY A 1 123 ? -20.256 -8.547 23.737 1.00 44.06 123 GLY A O 1
ATOM 1020 N N . LYS A 1 124 ? -20.080 -10.151 22.157 1.00 34.97 124 LYS A N 1
ATOM 1021 C CA . LYS A 1 124 ? -21.347 -10.837 22.394 1.00 34.97 124 LYS A CA 1
ATOM 1022 C C . LYS A 1 124 ? -21.042 -12.200 22.990 1.00 34.97 124 LYS A C 1
ATOM 1024 O O . LYS A 1 124 ? -20.060 -12.813 22.516 1.00 34.97 124 LYS A O 1
#

Organism: Mammaliicoccus sciuri (NCBI:txid1296)

Sequence (124 aa):
MKQLIKNRELLTVVFVFIMIGICLLLGLFLNLEQILICISPVLIIFMMFRDWLKGQEEAKNLKHFMVFRLIINIIIFVLMILYIFSSYQSDSGPNILYMLGWCIVIFIGYIIENKYFIKKESGK

Foldseek 3Di:
DVVCLVCLVVVVVVVVVVLVVVLVVVVVPDDPVVSCVVCVVVVLVVVLVSQLSVLVPWWPDSVVSSVLVVVLSVLLVVLVVQQVVQQVPDPPGGDCVSVVVNVVSVVVSVVCCVPPTTDDPPDD

Secondary structure (DSSP, 8-state):
-HHHHHTHHHHHHHHHHHHHHHHHHHTTTS-HHHHHHHHHHHHHHHHHHHHHHHHHHHBSSHHHHHHHHHHHHHHHHHHHHHHHHHHHH-TT-S-HHHHHHHHHHHHHHHHHIIIIIBPP----

Mean predicted aligned error: 6.41 Å

pLDDT: mean 85.71, std 9.32, range [34.97, 93.62]

Radius of gyration: 17.38 Å; Cα contacts (8 Å, |Δi|>4): 69; chains: 1; bounding box: 47×21×50 Å